Protein AF-A0A5Q6S4J1-F1 (afdb_monomer_lite)

Secondary structure (DSSP, 8-state):
------PPBP-SS-TT--B---------GGGTT--HHHHHHHHHHHSSS--SEEEE--HHHHHHHHHT---EEEEEE---SSSS-HHHHTTTT-EEEEEGGGHHHHHHHHHTTSS-HHHHHTT--TTSEE--TT---

pLDDT: mean 75.35, std 15.62, range [39.09, 96.5]

InterPro domains:
  IPR053832 Domain of unknown function DUF6924 [PF21962] (8-133)

Radius of gyration: 15.32 Å; chains: 1; bounding box: 42×35×38 Å

Sequence (137 aa):
MIAEVTQPTDFGGSSDGTYTPNVTAFDHPEFEGATGDTLVRASAALYRRLSGFIVVADARSMHEAASGAELTVAYVDLSVEGDVDPKMSESFGRTFRCAVREFGSVESNLAIANMDFRDFADNVQSDGVFRGFGASG

Organism: NCBI:txid2585211

Structure (mmCIF, N/CA/C/O backbone):
data_AF-A0A5Q6S4J1-F1
#
_entry.id   AF-A0A5Q6S4J1-F1
#
loop_
_atom_site.group_PDB
_atom_site.id
_atom_site.type_symbol
_atom_site.label_atom_id
_atom_site.label_alt_id
_atom_site.label_comp_id
_atom_site.label_asym_id
_atom_site.label_entity_id
_atom_site.label_seq_id
_atom_site.pdbx_PDB_ins_code
_atom_site.Cartn_x
_atom_site.Cartn_y
_atom_site.Cartn_z
_atom_site.occupancy
_atom_site.B_iso_or_equiv
_atom_site.auth_seq_id
_atom_site.auth_comp_id
_atom_site.auth_asym_id
_atom_site.auth_atom_id
_atom_site.pdbx_PDB_model_num
ATOM 1 N N . MET A 1 1 ? -11.705 8.633 -15.765 1.00 39.09 1 MET A N 1
ATOM 2 C CA . MET A 1 1 ? -10.871 9.789 -15.374 1.00 39.09 1 MET A CA 1
ATOM 3 C C . MET A 1 1 ? -10.445 9.528 -13.946 1.00 39.09 1 MET A C 1
ATOM 5 O O . MET A 1 1 ? -11.320 9.483 -13.092 1.00 39.09 1 MET A O 1
ATOM 9 N N . ILE A 1 2 ? -9.170 9.223 -13.713 1.00 42.44 2 ILE A N 1
ATOM 10 C CA . ILE A 1 2 ? -8.673 8.931 -12.365 1.00 42.44 2 ILE A CA 1
ATOM 11 C C . ILE A 1 2 ? -8.475 10.274 -11.666 1.00 42.44 2 ILE A C 1
ATOM 13 O O . ILE A 1 2 ? -7.787 11.141 -12.202 1.00 42.44 2 ILE A O 1
ATOM 17 N N . ALA A 1 3 ? -9.157 10.484 -10.542 1.00 47.25 3 ALA A N 1
ATOM 18 C CA . ALA A 1 3 ? -8.932 11.665 -9.721 1.00 47.25 3 ALA A CA 1
ATOM 19 C C . ALA A 1 3 ? -7.519 11.592 -9.127 1.00 47.25 3 ALA A C 1
ATOM 21 O O . ALA A 1 3 ? -7.067 10.517 -8.746 1.00 47.25 3 ALA A O 1
ATOM 22 N N . GLU A 1 4 ? -6.822 12.720 -9.064 1.00 48.25 4 GLU A N 1
ATOM 23 C CA . GLU A 1 4 ? -5.540 12.833 -8.374 1.00 48.25 4 GLU A CA 1
ATOM 24 C C . GLU A 1 4 ? -5.782 12.597 -6.869 1.00 48.25 4 GLU A C 1
ATOM 26 O O . GLU A 1 4 ? -6.558 13.319 -6.242 1.00 48.25 4 GLU A O 1
ATOM 31 N N . VAL A 1 5 ? -5.207 11.524 -6.308 1.00 54.12 5 VAL A N 1
ATOM 32 C CA . VAL A 1 5 ? -5.454 11.063 -4.923 1.00 54.12 5 VAL A CA 1
ATOM 33 C C . VAL A 1 5 ? -4.228 11.320 -4.049 1.00 54.12 5 VAL A C 1
ATOM 35 O O . VAL A 1 5 ? -3.723 10.422 -3.383 1.00 54.12 5 VAL A O 1
ATOM 38 N N . THR A 1 6 ? -3.696 12.538 -4.057 1.00 55.03 6 THR A N 1
ATOM 39 C CA . THR A 1 6 ? -2.655 12.917 -3.096 1.00 55.03 6 THR A CA 1
ATOM 40 C C . THR A 1 6 ? -3.148 14.102 -2.284 1.00 55.03 6 THR A C 1
ATOM 42 O O . THR A 1 6 ? -3.371 15.197 -2.791 1.00 55.03 6 THR A O 1
ATOM 45 N N . GLN A 1 7 ? -3.395 13.863 -0.995 1.00 60.34 7 GLN A N 1
ATOM 46 C CA . GLN A 1 7 ? -3.614 14.943 -0.042 1.00 60.34 7 GLN A CA 1
ATOM 47 C C . GLN A 1 7 ? -2.271 15.301 0.601 1.00 60.34 7 GLN A C 1
ATOM 49 O O . GLN A 1 7 ? -1.542 14.391 1.012 1.00 60.34 7 GLN A O 1
ATOM 54 N N . PRO A 1 8 ? -1.926 16.597 0.698 1.00 66.12 8 PRO A N 1
ATOM 55 C CA . PRO A 1 8 ? -0.737 17.021 1.418 1.00 66.12 8 PRO A CA 1
ATOM 56 C C . PRO A 1 8 ? -0.780 16.525 2.866 1.00 66.12 8 PRO A C 1
ATOM 58 O O . PRO A 1 8 ? -1.794 16.662 3.549 1.00 66.12 8 PRO A O 1
ATOM 61 N N . THR A 1 9 ? 0.324 15.954 3.333 1.00 69.56 9 THR A N 1
ATOM 62 C CA . THR A 1 9 ? 0.500 15.513 4.719 1.00 69.56 9 THR A CA 1
ATOM 63 C C . THR A 1 9 ? 1.283 16.571 5.485 1.00 69.56 9 THR A C 1
ATOM 65 O O . THR A 1 9 ? 2.374 16.964 5.069 1.00 69.56 9 THR A O 1
ATOM 68 N N . ASP A 1 10 ? 0.721 17.045 6.596 1.00 75.56 10 ASP A N 1
ATOM 69 C CA . ASP A 1 10 ? 1.425 17.899 7.552 1.00 75.56 10 ASP A CA 1
ATOM 70 C C . ASP A 1 10 ? 2.099 17.018 8.608 1.00 75.56 10 ASP A C 1
ATOM 72 O O . ASP A 1 10 ? 1.430 16.304 9.355 1.00 75.56 10 ASP A O 1
ATOM 76 N N . PHE A 1 11 ? 3.428 17.065 8.658 1.00 63.69 11 PHE A N 1
ATOM 77 C CA . PHE A 1 11 ? 4.219 16.315 9.632 1.00 63.69 11 PHE A CA 1
ATOM 78 C C . PHE A 1 11 ? 4.452 17.069 10.946 1.00 63.69 11 PHE A C 1
ATOM 80 O O . PHE A 1 11 ? 5.222 16.591 11.772 1.00 63.69 11 PHE A O 1
ATOM 87 N N . GLY A 1 12 ? 3.809 18.222 11.165 1.00 54.72 12 GLY A N 1
ATOM 88 C CA . GLY A 1 12 ? 3.776 18.903 12.457 1.00 54.72 12 GLY A CA 1
ATOM 89 C C . GLY A 1 12 ? 5.165 19.195 13.033 1.00 54.72 12 GLY A C 1
ATOM 90 O O . GLY A 1 12 ? 5.601 18.536 13.973 1.00 54.72 12 GLY A O 1
ATOM 91 N N . GLY A 1 13 ? 5.847 20.217 12.504 1.00 61.25 13 GLY A N 1
ATOM 92 C CA . GLY A 1 13 ? 7.116 20.717 13.058 1.00 61.25 13 GLY A CA 1
ATOM 93 C C . GLY A 1 13 ? 8.358 20.550 12.178 1.00 61.25 13 GLY A C 1
ATOM 94 O O . GLY A 1 13 ? 9.453 20.857 12.647 1.00 61.25 13 GLY A O 1
ATOM 95 N N . SER A 1 14 ? 8.226 20.117 10.918 1.00 61.03 14 SER A N 1
ATOM 96 C CA . SER A 1 14 ? 9.331 20.209 9.952 1.00 61.03 14 SER A CA 1
ATOM 97 C C . SER A 1 14 ? 9.501 21.657 9.458 1.00 61.03 14 SER A C 1
ATOM 99 O O . SER A 1 14 ? 8.528 22.403 9.331 1.00 61.03 14 SER A O 1
ATOM 101 N N . SER A 1 15 ? 10.735 22.070 9.151 1.00 64.50 15 SER A N 1
ATOM 102 C CA . SER A 1 15 ? 11.001 23.344 8.456 1.00 64.50 15 SER A CA 1
ATOM 103 C C . SER A 1 15 ? 10.530 23.344 7.001 1.00 64.50 15 SER A C 1
ATOM 105 O O . SER A 1 15 ? 10.487 24.398 6.369 1.00 64.50 15 SER A O 1
ATOM 107 N N . ASP A 1 16 ? 10.191 22.164 6.485 1.00 63.44 16 ASP A N 1
ATOM 108 C CA . ASP A 1 16 ? 10.033 21.895 5.059 1.00 63.44 16 ASP A CA 1
ATOM 109 C C . ASP A 1 16 ? 8.560 21.946 4.613 1.00 63.44 16 ASP A C 1
ATOM 111 O O . ASP A 1 16 ? 8.263 21.843 3.425 1.00 63.44 16 ASP A O 1
ATOM 115 N N . GLY A 1 17 ? 7.629 22.173 5.550 1.00 71.81 17 GLY A N 1
ATOM 116 C CA . GLY A 1 17 ? 6.204 22.348 5.269 1.00 71.81 17 GLY A CA 1
ATOM 117 C C . GLY A 1 17 ? 5.454 21.034 5.020 1.00 71.81 17 GLY A C 1
ATOM 118 O O . GLY A 1 17 ? 5.828 19.976 5.525 1.00 71.81 17 GLY A O 1
ATOM 119 N N . THR A 1 18 ? 4.346 21.116 4.275 1.00 71.75 18 THR A N 1
ATOM 120 C CA . THR A 1 18 ? 3.510 19.951 3.935 1.00 71.75 18 THR A CA 1
ATOM 121 C C . THR A 1 18 ? 4.131 19.144 2.796 1.00 71.75 18 THR A C 1
ATOM 123 O O . THR A 1 18 ? 4.627 19.702 1.818 1.00 71.75 18 THR A O 1
ATOM 126 N N . TYR A 1 19 ? 4.088 17.818 2.902 1.00 71.81 19 TYR A N 1
ATOM 127 C CA . TYR A 1 19 ? 4.584 16.903 1.876 1.00 71.81 19 TYR A CA 1
ATOM 128 C C . TYR A 1 19 ? 3.441 16.434 0.978 1.00 71.81 19 TYR A C 1
ATOM 130 O O . TYR A 1 19 ? 2.410 15.986 1.474 1.00 71.81 19 TYR A O 1
ATOM 138 N N . THR A 1 20 ? 3.632 16.489 -0.339 1.00 71.81 20 THR A N 1
ATOM 139 C CA . THR A 1 20 ? 2.704 15.886 -1.307 1.00 71.81 20 THR A CA 1
ATOM 140 C C . THR A 1 20 ? 3.364 14.646 -1.911 1.00 71.81 20 THR A C 1
ATOM 142 O O . THR A 1 20 ? 4.409 14.796 -2.548 1.00 71.81 20 THR A O 1
ATOM 145 N N . PRO A 1 21 ? 2.791 13.441 -1.727 1.00 68.38 21 PRO A N 1
ATOM 146 C CA . PRO A 1 21 ? 3.303 12.225 -2.352 1.00 68.38 21 PRO A CA 1
ATOM 147 C C . PRO A 1 21 ? 3.414 12.354 -3.874 1.00 68.38 21 PRO A C 1
ATOM 149 O O . PRO A 1 21 ? 2.503 12.872 -4.522 1.00 68.38 21 PRO A O 1
ATOM 152 N N . ASN A 1 22 ? 4.513 11.865 -4.451 1.00 68.19 22 ASN A N 1
ATOM 153 C CA . ASN A 1 22 ? 4.742 11.897 -5.897 1.00 68.19 22 ASN A CA 1
ATOM 154 C C . ASN A 1 22 ? 4.354 10.556 -6.533 1.00 68.19 22 ASN A C 1
ATOM 156 O O . ASN A 1 22 ? 5.213 9.743 -6.872 1.00 68.19 22 ASN A O 1
ATOM 160 N N . VAL A 1 23 ? 3.049 10.328 -6.691 1.00 65.38 23 VAL A N 1
ATOM 161 C CA . VAL A 1 23 ? 2.503 9.110 -7.306 1.00 65.38 23 VAL A CA 1
ATOM 162 C C . VAL A 1 23 ? 1.737 9.430 -8.585 1.00 65.38 23 VAL A C 1
ATOM 164 O O . VAL A 1 23 ? 1.044 10.438 -8.682 1.00 65.38 23 VAL A O 1
ATOM 167 N N . THR A 1 24 ? 1.839 8.549 -9.581 1.00 65.12 24 THR A N 1
ATOM 168 C CA . THR A 1 24 ? 1.030 8.620 -10.806 1.00 65.12 24 THR A CA 1
ATOM 169 C C . THR A 1 24 ? -0.030 7.533 -10.759 1.00 65.12 24 THR A C 1
ATOM 171 O O . THR A 1 24 ? 0.296 6.348 -10.762 1.00 65.12 24 THR A O 1
ATOM 174 N N . ALA A 1 25 ? -1.301 7.927 -10.721 1.00 63.75 25 ALA A N 1
ATOM 175 C CA . ALA A 1 25 ? -2.401 6.975 -10.738 1.00 63.75 25 ALA A CA 1
ATOM 176 C C . ALA A 1 25 ? -2.661 6.465 -12.168 1.00 63.75 25 ALA A C 1
ATOM 178 O O . ALA A 1 25 ? -2.691 7.247 -13.121 1.00 63.75 25 ALA A O 1
ATOM 179 N N . PHE A 1 26 ? -2.866 5.158 -12.319 1.00 67.06 26 PHE A N 1
ATOM 180 C CA . PHE A 1 26 ? -3.130 4.503 -13.600 1.00 67.06 26 PHE A CA 1
ATOM 181 C C . PHE A 1 26 ? -4.106 3.329 -13.413 1.00 67.06 26 PHE A C 1
ATOM 183 O O . PHE A 1 26 ? -4.102 2.689 -12.366 1.00 67.06 26 PHE A O 1
ATOM 190 N N . ASP A 1 27 ? -4.949 3.071 -14.416 1.00 64.81 27 ASP A N 1
ATOM 191 C CA . ASP A 1 27 ? -5.971 2.015 -14.442 1.00 64.81 27 ASP A CA 1
ATOM 192 C C . ASP A 1 27 ? -5.951 1.361 -15.831 1.00 64.81 27 ASP A C 1
ATOM 194 O O . ASP A 1 27 ? -5.947 2.069 -16.845 1.00 64.81 27 ASP A O 1
ATOM 198 N N . HIS A 1 28 ? -5.891 0.027 -15.889 1.00 63.84 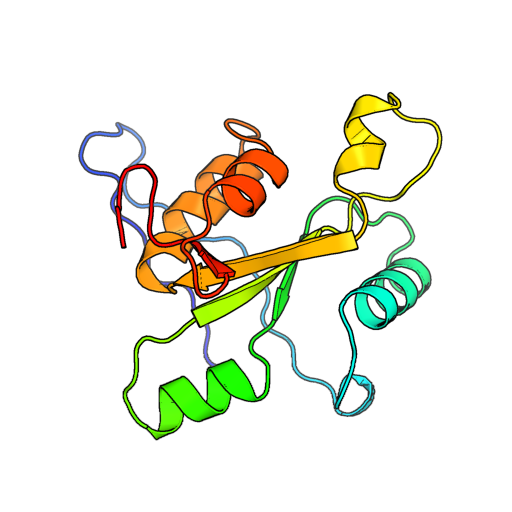28 HIS A N 1
ATOM 199 C CA . HIS A 1 28 ? -5.830 -0.721 -17.145 1.00 63.84 28 HIS A CA 1
ATOM 200 C C . HIS A 1 28 ? -6.491 -2.100 -17.025 1.00 63.84 28 HIS A C 1
ATOM 202 O O . HIS A 1 28 ? -6.129 -2.859 -16.123 1.00 63.84 28 HIS A O 1
ATOM 208 N N . PRO A 1 29 ? -7.372 -2.485 -17.972 1.00 68.50 29 PRO A N 1
ATOM 209 C CA . PRO A 1 29 ? -8.086 -3.765 -17.925 1.00 68.50 29 PRO A CA 1
ATOM 210 C C . PRO A 1 29 ? -7.176 -5.000 -17.880 1.00 68.50 29 PRO A C 1
ATOM 212 O O . PRO A 1 29 ? -7.546 -6.020 -17.315 1.00 68.50 29 PRO A O 1
ATOM 215 N N . GLU A 1 30 ? -5.967 -4.924 -18.443 1.00 66.12 30 GLU A N 1
ATOM 216 C CA . GLU A 1 30 ? -5.018 -6.054 -18.423 1.00 66.12 30 GLU A CA 1
ATOM 217 C C . GLU A 1 30 ? -4.465 -6.374 -17.024 1.00 66.12 30 GLU A C 1
ATOM 219 O O . GLU A 1 30 ? -3.873 -7.436 -16.837 1.00 66.12 30 GLU A O 1
ATOM 224 N N . PHE A 1 31 ? -4.660 -5.487 -16.042 1.00 66.25 31 PHE A N 1
ATOM 225 C CA . PHE A 1 31 ? -4.278 -5.720 -14.646 1.00 66.25 31 PHE A CA 1
ATOM 226 C C . PHE A 1 31 ? -5.444 -6.198 -13.771 1.00 66.25 31 PHE A C 1
ATOM 228 O O . PHE A 1 31 ? -5.278 -6.358 -12.559 1.00 66.25 31 PHE A O 1
ATOM 235 N N . GLU A 1 32 ? -6.616 -6.464 -14.356 1.00 70.31 32 GLU A N 1
ATOM 236 C CA . GLU A 1 32 ? -7.748 -7.019 -13.619 1.00 70.31 32 GLU A CA 1
ATOM 237 C C . GLU A 1 32 ? -7.387 -8.394 -13.024 1.00 70.31 32 GLU A C 1
ATOM 239 O O . GLU A 1 32 ? -6.958 -9.312 -13.722 1.00 70.31 32 GLU A O 1
ATOM 244 N N . GLY A 1 33 ? -7.527 -8.530 -11.701 1.00 69.12 33 GLY A N 1
ATOM 245 C CA . GLY A 1 33 ? -7.187 -9.758 -10.974 1.00 69.12 33 GLY A CA 1
ATOM 246 C C . GLY A 1 33 ? -5.685 -10.016 -10.785 1.00 69.12 33 GLY A C 1
ATOM 247 O O . GLY A 1 33 ? -5.316 -11.106 -10.344 1.00 69.12 33 GLY A O 1
ATOM 248 N N . ALA A 1 34 ? -4.813 -9.050 -11.093 1.00 69.81 34 ALA A N 1
ATOM 249 C CA . ALA A 1 34 ? -3.374 -9.210 -10.918 1.00 69.81 34 ALA A CA 1
ATOM 250 C C . ALA A 1 34 ? -2.983 -9.383 -9.437 1.00 69.81 34 ALA A C 1
ATOM 252 O O . ALA A 1 34 ? -3.454 -8.674 -8.549 1.00 69.81 34 ALA A O 1
ATOM 253 N N . THR A 1 35 ? -2.078 -10.326 -9.175 1.00 68.38 35 THR A N 1
ATOM 254 C CA . THR A 1 35 ? -1.420 -10.498 -7.870 1.00 68.38 35 THR A CA 1
ATOM 255 C C . THR A 1 35 ? -0.159 -9.634 -7.780 1.00 68.38 35 THR A C 1
ATOM 257 O O . THR A 1 35 ? 0.356 -9.201 -8.812 1.00 68.38 35 THR A O 1
ATOM 260 N N . GLY A 1 36 ? 0.392 -9.439 -6.574 1.00 65.06 36 GLY A N 1
ATOM 261 C CA . GLY A 1 36 ? 1.683 -8.755 -6.386 1.00 65.06 36 GLY A CA 1
ATOM 262 C C . GLY A 1 36 ? 2.786 -9.320 -7.291 1.00 65.06 36 GLY A C 1
ATOM 263 O O . GLY A 1 36 ? 3.384 -8.579 -8.065 1.00 65.06 36 GLY A O 1
ATOM 264 N N . ASP A 1 37 ? 2.945 -10.646 -7.320 1.00 64.62 37 ASP A N 1
ATOM 265 C CA . ASP A 1 37 ? 3.875 -11.346 -8.220 1.00 64.62 37 ASP A CA 1
ATOM 266 C C . ASP A 1 37 ? 3.648 -11.029 -9.706 1.00 64.62 37 ASP A C 1
ATOM 268 O O . ASP A 1 37 ? 4.597 -10.889 -10.482 1.00 64.62 37 ASP A O 1
ATOM 272 N N . THR A 1 38 ? 2.384 -10.932 -10.124 1.00 69.56 38 THR A N 1
ATOM 273 C CA . THR A 1 38 ? 2.022 -10.646 -11.520 1.00 69.56 38 THR A CA 1
ATOM 274 C C . THR A 1 38 ? 2.353 -9.200 -11.875 1.00 69.56 38 THR A C 1
ATOM 276 O O . THR A 1 38 ? 2.902 -8.939 -12.945 1.00 69.56 38 THR A O 1
ATOM 279 N N . LEU A 1 39 ? 2.091 -8.270 -10.955 1.00 69.25 39 LEU A N 1
ATOM 280 C CA . LEU A 1 39 ? 2.418 -6.856 -11.111 1.00 69.25 39 LEU A CA 1
ATOM 281 C C . LEU A 1 39 ? 3.929 -6.624 -11.146 1.00 69.25 39 LEU A C 1
ATOM 283 O O . LEU A 1 39 ? 4.395 -5.866 -11.992 1.00 69.25 39 LEU A O 1
ATOM 287 N N . VAL A 1 40 ? 4.705 -7.321 -10.311 1.00 65.56 40 VAL A N 1
ATOM 288 C CA . VAL A 1 40 ? 6.176 -7.286 -10.338 1.00 65.56 40 VAL A CA 1
ATOM 289 C C . VAL A 1 40 ? 6.701 -7.748 -11.697 1.00 65.56 40 VAL A C 1
ATOM 291 O O . VAL A 1 40 ? 7.496 -7.051 -12.328 1.00 65.56 40 VAL A O 1
ATOM 294 N N . ARG A 1 41 ? 6.218 -8.892 -12.201 1.00 68.31 41 ARG A N 1
ATOM 295 C CA . ARG A 1 41 ? 6.641 -9.433 -13.506 1.00 68.31 41 ARG A CA 1
ATOM 296 C C . ARG A 1 41 ? 6.244 -8.530 -14.673 1.00 68.31 41 ARG A C 1
ATOM 298 O O . ARG A 1 41 ? 7.063 -8.301 -15.561 1.00 68.31 41 ARG A O 1
ATOM 305 N N . ALA A 1 42 ? 5.018 -8.008 -14.673 1.00 67.19 42 ALA A N 1
ATOM 306 C CA . ALA A 1 42 ? 4.547 -7.097 -15.712 1.00 67.19 42 ALA A CA 1
ATOM 307 C C . ALA A 1 42 ? 5.327 -5.776 -15.695 1.00 67.19 42 ALA A C 1
ATOM 309 O O . ALA A 1 42 ? 5.779 -5.301 -16.736 1.00 67.19 42 ALA A O 1
ATOM 310 N N . SER A 1 43 ? 5.572 -5.228 -14.506 1.00 63.81 43 SER A N 1
ATOM 311 C CA . SER A 1 43 ?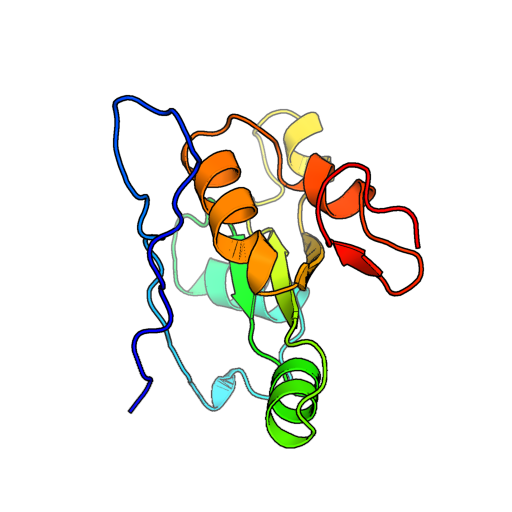 6.358 -4.008 -14.341 1.00 63.81 43 SER A CA 1
ATOM 312 C C . SER A 1 43 ? 7.809 -4.227 -14.790 1.00 63.81 43 SER A C 1
ATOM 314 O O . SER A 1 43 ? 8.371 -3.359 -15.451 1.00 63.81 43 SER A O 1
ATOM 316 N N . ALA A 1 44 ? 8.401 -5.403 -14.538 1.00 63.19 44 ALA A N 1
ATOM 317 C CA . ALA A 1 44 ? 9.776 -5.717 -14.940 1.00 63.19 44 ALA A CA 1
ATOM 318 C C . ALA A 1 44 ? 9.917 -5.812 -16.466 1.00 63.19 44 ALA A C 1
ATOM 320 O O . ALA A 1 44 ? 10.959 -5.471 -17.027 1.00 63.19 44 ALA A O 1
ATOM 321 N N . ALA A 1 45 ? 8.855 -6.256 -17.144 1.00 62.31 45 ALA A N 1
ATOM 322 C CA . ALA A 1 45 ? 8.789 -6.302 -18.599 1.00 62.31 45 ALA A CA 1
ATOM 323 C C . ALA A 1 45 ? 8.609 -4.908 -19.232 1.00 62.31 45 ALA A C 1
ATOM 325 O O . ALA A 1 45 ? 9.131 -4.662 -20.321 1.00 62.31 45 ALA A O 1
ATOM 326 N N . LEU A 1 46 ? 7.894 -3.998 -18.561 1.00 59.56 46 LEU A N 1
ATOM 327 C CA . LEU A 1 46 ? 7.570 -2.656 -19.067 1.00 59.56 46 LEU A CA 1
ATOM 328 C C . LEU A 1 46 ? 8.643 -1.608 -18.738 1.00 59.56 46 LEU A C 1
ATOM 330 O O . LEU A 1 46 ? 8.953 -0.749 -19.565 1.00 59.56 46 LEU A O 1
ATOM 334 N N . TYR A 1 47 ? 9.252 -1.693 -17.557 1.00 54.97 47 TYR A N 1
ATOM 335 C CA . TYR A 1 47 ? 10.228 -0.734 -17.059 1.00 54.97 47 TYR A CA 1
ATOM 336 C C . TYR A 1 47 ? 11.568 -1.444 -16.854 1.00 54.97 47 TYR A C 1
ATOM 338 O O . TYR A 1 47 ? 11.760 -2.200 -15.908 1.00 54.97 47 TYR A O 1
ATOM 346 N N . ARG A 1 48 ? 12.535 -1.175 -17.747 1.00 48.88 48 ARG A N 1
ATOM 347 C CA . ARG A 1 48 ? 13.881 -1.800 -17.776 1.00 48.88 48 ARG A CA 1
ATOM 348 C C . ARG A 1 48 ? 14.683 -1.712 -16.465 1.00 48.88 48 ARG A C 1
ATOM 350 O O . ARG A 1 48 ? 15.732 -2.347 -16.370 1.00 48.88 48 ARG A O 1
ATOM 357 N N . ARG A 1 49 ? 14.249 -0.902 -15.497 1.00 50.97 49 ARG A N 1
ATOM 358 C CA . ARG A 1 49 ? 14.767 -0.838 -14.127 1.00 50.97 49 ARG A CA 1
ATOM 359 C C . ARG A 1 49 ? 13.599 -0.560 -13.191 1.00 50.97 49 ARG A C 1
ATOM 361 O O . ARG A 1 49 ? 13.155 0.580 -13.102 1.00 50.97 49 ARG A O 1
ATOM 368 N N . LEU A 1 50 ? 13.102 -1.594 -12.524 1.00 54.56 50 LEU A N 1
ATOM 369 C CA . LEU A 1 50 ? 12.215 -1.402 -11.388 1.00 54.56 50 LEU A CA 1
ATOM 370 C C . LEU A 1 50 ? 13.058 -1.105 -10.157 1.00 54.56 50 LEU A C 1
ATOM 372 O O . LEU A 1 50 ? 13.899 -1.907 -9.761 1.00 54.56 50 LEU A O 1
ATOM 376 N N . SER A 1 51 ? 12.838 0.058 -9.569 1.00 61.56 51 SER A N 1
ATOM 377 C CA . SER A 1 51 ? 13.349 0.406 -8.250 1.00 61.56 51 SER A CA 1
ATOM 378 C C . SER A 1 51 ? 12.241 1.157 -7.527 1.00 61.56 51 SER A C 1
ATOM 380 O O . SER A 1 51 ? 11.812 2.197 -8.026 1.00 61.56 51 SER A O 1
ATOM 382 N N . GLY A 1 52 ? 11.765 0.621 -6.403 1.00 74.81 52 GLY A N 1
ATOM 383 C CA . GLY A 1 52 ? 10.6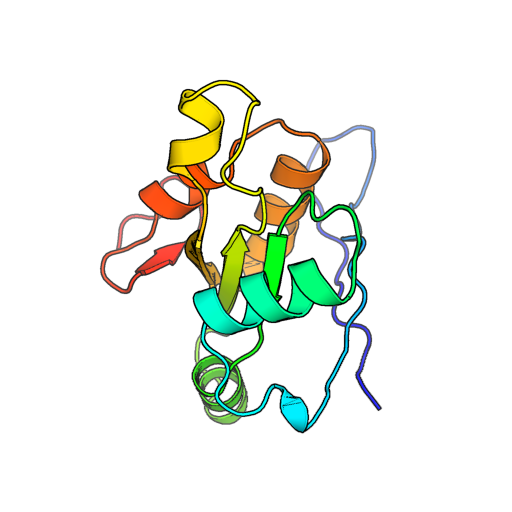94 1.214 -5.601 1.00 74.81 52 GLY A CA 1
ATOM 384 C C . GLY A 1 52 ? 9.550 0.237 -5.342 1.00 74.81 52 GLY A C 1
ATOM 385 O O . GLY A 1 52 ? 9.758 -0.969 -5.285 1.00 74.81 52 GLY A O 1
ATOM 386 N N . PHE A 1 53 ? 8.339 0.766 -5.210 1.00 80.75 53 PHE A N 1
ATOM 387 C CA . PHE A 1 53 ? 7.121 0.018 -4.909 1.00 80.75 53 PHE A CA 1
ATOM 388 C C . PHE A 1 53 ? 5.966 0.511 -5.789 1.00 80.75 53 PHE A C 1
ATOM 390 O O . PHE A 1 53 ? 6.035 1.588 -6.382 1.00 80.75 53 PHE A O 1
ATOM 397 N N . ILE A 1 54 ? 4.890 -0.269 -5.858 1.00 84.00 54 ILE A N 1
ATOM 398 C CA . ILE A 1 54 ? 3.589 0.205 -6.341 1.00 84.00 54 ILE A CA 1
ATOM 399 C C . ILE A 1 54 ? 2.570 0.204 -5.212 1.00 84.00 54 ILE A C 1
ATOM 401 O O . ILE A 1 54 ? 2.663 -0.571 -4.260 1.00 84.00 54 ILE A O 1
ATOM 405 N N . VAL A 1 55 ? 1.556 1.046 -5.375 1.00 87.50 55 VAL A N 1
ATOM 406 C CA . VAL A 1 55 ? 0.387 1.104 -4.506 1.00 87.50 55 VAL A CA 1
ATOM 407 C C . VAL A 1 55 ? -0.829 0.714 -5.332 1.00 87.50 55 VAL A C 1
ATOM 409 O O . VAL A 1 55 ? -1.074 1.279 -6.397 1.00 87.50 55 VAL A O 1
ATOM 412 N N . VAL A 1 56 ? -1.590 -0.257 -4.841 1.00 86.81 56 VAL A N 1
ATOM 413 C CA . VAL A 1 56 ? -2.728 -0.855 -5.536 1.00 86.81 56 VAL A CA 1
ATOM 414 C C . VAL A 1 56 ? -4.005 -0.607 -4.739 1.00 86.81 56 VAL A C 1
ATOM 416 O O . VAL A 1 56 ? -4.116 -0.989 -3.571 1.00 86.81 56 VAL A O 1
ATOM 419 N N . ALA A 1 57 ? -4.992 0.006 -5.392 1.00 87.56 57 ALA A N 1
ATOM 420 C CA . ALA A 1 57 ? -6.374 0.041 -4.925 1.00 87.56 57 ALA A CA 1
ATOM 421 C C . ALA A 1 57 ? -7.132 -1.147 -5.541 1.00 87.56 57 ALA A C 1
ATOM 423 O O . ALA A 1 57 ? -7.663 -1.053 -6.644 1.00 87.56 57 ALA A O 1
ATOM 424 N N . ASP A 1 58 ? -7.124 -2.287 -4.849 1.00 86.38 58 ASP A N 1
ATOM 425 C CA . ASP A 1 58 ? -7.723 -3.537 -5.333 1.00 86.38 58 ASP A CA 1
ATOM 426 C C . ASP A 1 58 ? -9.237 -3.634 -5.008 1.00 86.38 58 ASP A C 1
ATOM 428 O O . ASP A 1 58 ? -9.857 -2.703 -4.486 1.00 86.38 58 ASP A O 1
ATOM 432 N N . ALA A 1 59 ? -9.849 -4.793 -5.275 1.00 86.50 59 ALA A N 1
ATOM 433 C CA . ALA A 1 59 ? -11.264 -5.045 -4.990 1.00 86.50 59 ALA A CA 1
ATOM 434 C C . ALA A 1 59 ? -11.665 -4.810 -3.518 1.00 86.50 59 ALA A C 1
ATOM 436 O O . ALA A 1 59 ? -12.774 -4.343 -3.252 1.00 86.50 59 ALA A O 1
ATOM 437 N N . ARG A 1 60 ? -10.777 -5.095 -2.557 1.00 91.88 60 ARG A N 1
ATOM 438 C CA . ARG A 1 60 ? -11.012 -4.809 -1.137 1.00 91.88 60 ARG A CA 1
ATOM 439 C C . ARG A 1 60 ? -11.001 -3.303 -0.889 1.00 91.88 60 ARG A C 1
ATOM 441 O O . ARG A 1 60 ? -11.899 -2.823 -0.207 1.00 91.88 60 ARG A O 1
ATOM 448 N N . SER A 1 61 ? -10.074 -2.555 -1.489 1.00 92.38 61 SER A N 1
ATOM 449 C CA . SER A 1 61 ? -10.064 -1.084 -1.393 1.00 92.38 61 SER A CA 1
ATOM 450 C C . SER A 1 61 ? -11.355 -0.472 -1.948 1.00 92.38 61 SER A C 1
ATOM 452 O O . SER A 1 61 ? -11.951 0.407 -1.328 1.00 92.38 61 SER A O 1
ATOM 454 N N . MET A 1 62 ? -11.838 -0.984 -3.084 1.00 89.25 62 MET A N 1
ATOM 455 C CA . MET A 1 62 ? -13.101 -0.535 -3.681 1.00 89.25 62 MET A CA 1
ATOM 456 C C . MET A 1 62 ? -14.310 -0.871 -2.798 1.00 89.25 62 MET A C 1
ATOM 458 O O . MET A 1 62 ? -15.220 -0.054 -2.654 1.00 89.25 62 MET A O 1
ATOM 462 N N . HIS A 1 63 ? -14.319 -2.049 -2.169 1.00 88.12 63 HIS A N 1
ATOM 463 C CA . HIS A 1 63 ? -15.371 -2.437 -1.230 1.00 88.12 63 HIS A CA 1
ATOM 464 C C . HIS A 1 63 ? -15.369 -1.574 0.041 1.00 88.12 63 HIS A C 1
ATOM 466 O O . HIS A 1 63 ? -16.429 -1.138 0.493 1.00 88.12 63 HIS A O 1
ATOM 472 N N . GLU A 1 64 ? -14.193 -1.298 0.608 1.00 93.94 64 GLU A N 1
ATOM 473 C CA . GLU A 1 64 ? -14.024 -0.419 1.772 1.00 93.94 64 GLU A CA 1
ATOM 474 C C . GLU A 1 64 ? -14.549 0.990 1.465 1.00 93.94 64 GLU A C 1
ATOM 476 O O . GLU A 1 64 ? -15.367 1.521 2.217 1.00 93.94 64 GLU A O 1
ATOM 481 N N . ALA A 1 65 ? -14.186 1.545 0.303 1.00 90.19 65 ALA A N 1
ATOM 482 C CA . ALA A 1 65 ? -14.690 2.836 -0.159 1.00 90.19 65 ALA A CA 1
ATOM 483 C C . ALA A 1 65 ? -16.221 2.849 -0.322 1.00 90.19 65 ALA A C 1
ATOM 485 O O . ALA A 1 65 ? -16.884 3.783 0.126 1.00 90.19 65 ALA A O 1
ATOM 486 N N . ALA A 1 66 ? -16.796 1.811 -0.939 1.00 88.75 66 ALA A N 1
ATOM 487 C CA . ALA A 1 66 ? -18.235 1.728 -1.191 1.00 88.75 66 ALA A CA 1
ATOM 488 C C . ALA A 1 66 ? -19.066 1.528 0.088 1.00 88.75 66 ALA A C 1
ATOM 490 O O . ALA A 1 66 ? -20.208 1.982 0.162 1.00 88.75 66 ALA A O 1
ATOM 491 N N . SER A 1 67 ? -18.506 0.843 1.086 1.00 93.25 67 SER A N 1
ATOM 492 C CA . SER A 1 67 ? -19.161 0.581 2.375 1.00 93.25 67 SER A CA 1
ATOM 493 C C . SER A 1 67 ? -18.932 1.683 3.415 1.00 93.25 67 SER A C 1
ATOM 495 O O . SER A 1 67 ? -19.600 1.683 4.448 1.00 93.25 67 SER A O 1
ATOM 497 N N . GLY A 1 68 ? -18.011 2.619 3.156 1.00 90.50 68 GLY A N 1
ATOM 498 C CA . GLY A 1 68 ? -17.593 3.633 4.127 1.00 90.50 68 GLY A CA 1
ATOM 499 C C . GLY A 1 68 ? -16.749 3.067 5.275 1.00 90.50 68 GLY A C 1
ATOM 500 O O . GLY A 1 68 ? -16.652 3.699 6.326 1.00 90.50 68 GLY A O 1
ATOM 501 N N . ALA A 1 69 ? -16.171 1.876 5.098 1.00 93.31 69 ALA A N 1
ATOM 502 C CA . ALA A 1 69 ? -15.211 1.307 6.036 1.00 93.31 69 ALA A CA 1
ATOM 503 C C . ALA A 1 69 ? -13.873 2.073 5.993 1.00 93.31 69 ALA A C 1
ATOM 505 O O . ALA A 1 69 ? -13.674 2.974 5.175 1.00 93.31 69 ALA A O 1
ATOM 506 N N . GLU A 1 70 ? -12.932 1.718 6.874 1.00 93.88 70 GLU A N 1
ATOM 507 C CA . GLU A 1 70 ? -11.570 2.258 6.797 1.00 93.88 70 GLU A CA 1
ATOM 508 C C . GLU A 1 70 ? -10.956 1.904 5.437 1.00 93.88 70 GLU A C 1
ATOM 510 O O . GLU A 1 70 ? -10.813 0.731 5.096 1.00 93.88 70 GLU A O 1
ATOM 515 N N . LEU A 1 71 ? -10.602 2.928 4.659 1.00 94.31 71 LEU A N 1
ATOM 516 C CA . LEU A 1 71 ? -9.993 2.744 3.351 1.00 94.31 71 LEU A CA 1
ATOM 517 C C . LEU A 1 71 ? -8.531 2.333 3.508 1.00 94.31 71 LEU A C 1
ATOM 519 O O . LEU A 1 71 ? -7.737 3.040 4.139 1.00 94.31 71 LEU A O 1
ATOM 523 N N . THR A 1 72 ? -8.164 1.217 2.889 1.00 96.44 72 THR A N 1
ATOM 524 C CA . THR A 1 72 ? -6.796 0.706 2.912 1.00 96.44 72 THR A CA 1
ATOM 525 C C . THR A 1 72 ? -6.325 0.340 1.498 1.00 96.44 72 THR A C 1
ATOM 527 O O . THR A 1 72 ? -7.123 -0.031 0.635 1.00 96.44 72 THR A O 1
ATOM 530 N N . VAL A 1 73 ? -5.026 0.476 1.226 1.00 93.31 73 VAL A N 1
ATOM 531 C CA . VAL A 1 73 ? -4.387 0.204 -0.080 1.00 93.31 73 VAL A CA 1
ATOM 532 C C . VAL A 1 73 ? -3.249 -0.797 0.081 1.00 93.31 73 VAL A C 1
ATOM 534 O O . VAL A 1 73 ? -2.630 -0.855 1.143 1.00 93.31 73 VAL A O 1
ATOM 537 N N . ALA A 1 74 ? -2.973 -1.603 -0.943 1.00 92.88 74 ALA A N 1
ATOM 538 C CA . ALA A 1 74 ? -1.894 -2.586 -0.907 1.00 92.88 74 ALA A CA 1
ATOM 539 C C . ALA A 1 74 ? -0.595 -1.986 -1.457 1.00 92.88 74 ALA A C 1
ATOM 541 O O . ALA A 1 74 ? -0.557 -1.525 -2.593 1.00 92.88 74 ALA A O 1
ATOM 542 N N . TYR A 1 75 ? 0.468 -2.016 -0.662 1.00 91.6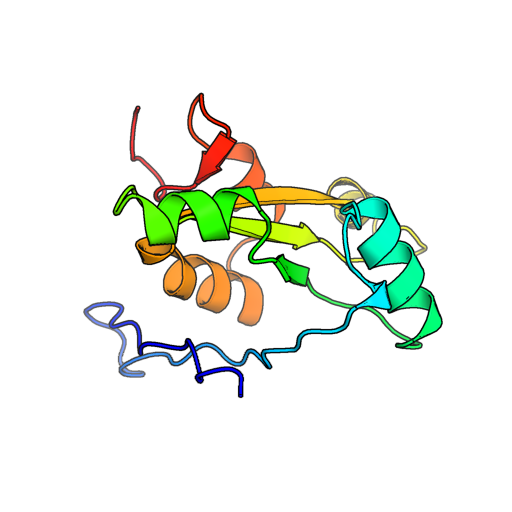9 75 TYR A N 1
ATOM 543 C CA . TYR A 1 75 ? 1.827 -1.742 -1.112 1.00 91.69 75 TYR A CA 1
ATOM 544 C C . TYR A 1 75 ? 2.460 -3.045 -1.594 1.00 91.69 75 TYR A C 1
ATOM 546 O O . TYR A 1 75 ? 2.350 -4.071 -0.919 1.00 91.69 75 TYR A O 1
ATOM 554 N N . VAL A 1 76 ? 3.131 -2.999 -2.743 1.00 86.94 76 VAL A N 1
ATOM 555 C CA . VAL A 1 76 ? 3.876 -4.129 -3.313 1.00 86.94 76 VAL A CA 1
ATOM 556 C C . VAL A 1 76 ? 5.296 -3.670 -3.602 1.00 86.94 76 VAL A C 1
ATOM 558 O O . VAL A 1 76 ? 5.497 -2.743 -4.390 1.00 86.94 76 VAL A O 1
ATOM 561 N N . ASP A 1 77 ? 6.266 -4.319 -2.966 1.00 85.00 77 ASP A N 1
ATOM 562 C CA . ASP A 1 77 ? 7.677 -4.048 -3.203 1.00 85.00 77 ASP A CA 1
ATOM 563 C C . ASP A 1 77 ? 8.101 -4.575 -4.581 1.00 85.00 77 ASP A C 1
ATOM 565 O O . ASP A 1 77 ? 7.896 -5.748 -4.911 1.00 85.00 77 ASP A O 1
ATOM 569 N N . LEU A 1 78 ? 8.685 -3.696 -5.396 1.00 77.50 78 LEU A N 1
ATOM 570 C CA . LEU A 1 78 ? 9.212 -4.023 -6.718 1.00 77.50 78 LEU A CA 1
ATOM 571 C C . LEU A 1 78 ? 10.743 -4.123 -6.731 1.00 77.50 78 LEU A C 1
ATOM 573 O O . LEU A 1 78 ? 11.314 -4.317 -7.809 1.00 77.50 78 LEU A O 1
ATOM 577 N N . SER A 1 79 ? 11.428 -3.942 -5.594 1.00 70.00 79 SER A N 1
ATOM 578 C CA . SER A 1 79 ? 12.890 -3.974 -5.538 1.00 70.00 79 SER A CA 1
ATOM 579 C C . SER A 1 79 ? 13.406 -5.375 -5.876 1.00 70.00 79 SER A C 1
ATOM 581 O O . SER A 1 79 ? 13.306 -6.295 -5.073 1.00 70.00 79 SER A O 1
ATOM 583 N N . VAL A 1 80 ? 13.903 -5.537 -7.104 1.00 63.38 80 VAL A N 1
ATOM 584 C CA . VAL A 1 80 ? 14.230 -6.823 -7.740 1.00 63.38 80 VAL A CA 1
ATOM 585 C C . VAL A 1 80 ? 15.207 -7.671 -6.917 1.00 63.38 80 VAL A C 1
ATOM 587 O O . VAL A 1 80 ? 16.201 -7.170 -6.396 1.00 63.38 80 VAL A O 1
ATOM 590 N N . GLU A 1 81 ? 14.979 -8.984 -6.902 1.00 53.06 81 GLU A N 1
ATOM 591 C CA . GLU A 1 81 ? 15.957 -9.993 -6.490 1.00 53.06 81 GLU A CA 1
ATOM 592 C C . GLU A 1 81 ? 17.104 -10.081 -7.528 1.00 53.06 81 GLU A C 1
ATOM 594 O O . GLU A 1 81 ? 16.907 -10.566 -8.645 1.00 53.06 81 GLU A O 1
ATOM 599 N N . GLY A 1 82 ? 18.305 -9.581 -7.196 1.00 47.47 82 GLY A N 1
ATOM 600 C CA . GLY A 1 82 ? 19.507 -9.767 -8.029 1.00 47.47 82 GLY A CA 1
ATOM 601 C C . GLY A 1 82 ? 20.674 -8.793 -7.783 1.00 47.47 82 GLY A C 1
ATOM 602 O O . GLY A 1 82 ? 20.524 -7.585 -7.937 1.00 47.47 82 GLY A O 1
ATOM 603 N N . ASP A 1 83 ? 21.850 -9.355 -7.461 1.00 46.69 83 ASP A N 1
ATOM 604 C CA . ASP A 1 83 ? 23.224 -8.793 -7.406 1.00 46.69 83 ASP A CA 1
ATOM 605 C C . ASP A 1 83 ? 23.510 -7.510 -6.597 1.00 46.69 83 ASP A C 1
ATOM 607 O O . ASP A 1 83 ? 24.650 -7.039 -6.554 1.00 46.69 83 ASP A O 1
ATOM 611 N N . VAL A 1 84 ? 22.530 -6.974 -5.881 1.00 54.66 84 VAL A N 1
ATOM 612 C CA . VAL A 1 84 ? 22.735 -6.018 -4.785 1.00 54.66 84 VAL A CA 1
ATOM 613 C C . VAL A 1 84 ? 22.459 -6.723 -3.462 1.00 54.66 84 VAL A C 1
ATOM 615 O O . VAL A 1 84 ? 21.546 -7.534 -3.403 1.00 54.66 84 VAL A O 1
ATOM 618 N N . ASP A 1 85 ? 23.314 -6.456 -2.465 1.00 56.84 85 ASP A N 1
ATOM 619 C CA . ASP A 1 85 ? 23.332 -6.972 -1.079 1.00 56.84 85 ASP A CA 1
ATOM 620 C C . ASP A 1 85 ? 22.204 -7.976 -0.728 1.00 56.84 85 ASP A C 1
ATOM 622 O O . ASP A 1 85 ? 21.040 -7.587 -0.744 1.00 56.84 85 ASP A O 1
ATOM 626 N N . PRO A 1 86 ? 22.503 -9.229 -0.324 1.00 55.09 86 PRO A N 1
ATOM 627 C CA . PRO A 1 86 ? 21.503 -10.215 0.105 1.00 55.09 86 PRO A CA 1
ATOM 628 C C . PRO A 1 86 ? 20.442 -9.687 1.087 1.00 55.09 86 PRO A C 1
ATOM 630 O O . PRO A 1 86 ? 19.309 -10.162 1.068 1.00 55.09 86 PRO A O 1
ATOM 633 N N . LYS A 1 87 ? 20.753 -8.667 1.898 1.00 56.34 87 LYS A N 1
ATOM 634 C CA . LYS A 1 87 ? 19.767 -8.003 2.768 1.00 56.34 87 LYS A CA 1
ATOM 635 C C . LYS A 1 87 ? 18.650 -7.280 2.005 1.00 56.34 87 LYS A C 1
ATOM 637 O O . LYS A 1 87 ? 17.536 -7.199 2.505 1.00 56.34 87 LYS A O 1
ATOM 642 N N . MET A 1 88 ? 18.924 -6.779 0.802 1.00 50.97 88 MET A N 1
ATOM 643 C CA . MET A 1 88 ? 17.938 -6.129 -0.070 1.00 50.97 88 MET A CA 1
ATOM 644 C C . MET A 1 88 ? 16.992 -7.137 -0.735 1.00 50.97 88 MET A C 1
ATOM 646 O O . MET A 1 88 ? 15.855 -6.794 -1.037 1.00 50.97 88 MET A O 1
ATOM 650 N N . SER A 1 89 ? 17.412 -8.397 -0.908 1.00 55.72 89 SER A N 1
ATOM 651 C CA . SER A 1 89 ? 16.534 -9.449 -1.448 1.00 55.72 89 SER A CA 1
ATOM 652 C C . SER A 1 89 ? 15.458 -9.938 -0.469 1.00 55.72 89 SER A C 1
ATOM 654 O O . SER A 1 89 ? 14.457 -10.496 -0.906 1.00 55.72 89 SER A O 1
ATOM 656 N N . GLU A 1 90 ? 15.599 -9.684 0.839 1.00 56.97 90 GLU A N 1
ATOM 657 C CA . GLU A 1 90 ? 14.631 -10.134 1.861 1.00 56.97 90 GLU A CA 1
ATOM 658 C C . GLU A 1 90 ? 13.254 -9.448 1.757 1.00 56.97 90 GLU A C 1
ATOM 660 O O . GLU A 1 90 ? 12.278 -9.916 2.357 1.00 56.97 90 GLU A O 1
ATOM 665 N N . SER A 1 91 ? 13.171 -8.344 1.005 1.00 57.62 91 SER A N 1
ATOM 666 C CA . SER A 1 91 ? 11.936 -7.571 0.824 1.00 57.62 91 SER A CA 1
ATOM 667 C C . SER A 1 91 ? 11.256 -7.790 -0.529 1.00 57.62 91 SER A C 1
ATOM 669 O O . SER A 1 91 ? 10.116 -7.368 -0.709 1.00 57.62 91 SER A O 1
ATOM 671 N N . PHE A 1 92 ? 11.885 -8.518 -1.458 1.00 65.62 92 PHE A N 1
ATOM 672 C CA . PHE A 1 92 ? 11.334 -8.702 -2.799 1.00 65.62 92 PHE A CA 1
ATOM 673 C C . PHE A 1 92 ? 9.965 -9.390 -2.775 1.00 65.62 92 PHE A C 1
ATOM 675 O O . PHE A 1 92 ? 9.784 -10.441 -2.158 1.00 65.62 92 PHE A O 1
ATOM 682 N N . GLY A 1 93 ? 8.989 -8.781 -3.454 1.00 65.44 93 GLY A N 1
ATOM 683 C CA . GLY A 1 93 ? 7.620 -9.288 -3.508 1.00 65.44 93 GLY A CA 1
ATOM 684 C C . GLY A 1 93 ? 6.870 -9.197 -2.177 1.00 65.44 93 GLY A C 1
ATOM 685 O O . GLY A 1 93 ? 5.737 -9.675 -2.091 1.00 65.44 93 GLY A O 1
ATOM 686 N N . ARG A 1 94 ? 7.450 -8.574 -1.137 1.00 83.12 94 ARG A N 1
ATOM 687 C CA . ARG A 1 94 ? 6.713 -8.304 0.094 1.00 83.12 94 ARG A CA 1
ATOM 688 C C . ARG A 1 94 ? 5.549 -7.376 -0.198 1.00 83.12 94 ARG A C 1
ATOM 690 O O . ARG A 1 94 ? 5.626 -6.433 -0.988 1.00 83.12 94 ARG A O 1
ATOM 697 N N . THR A 1 95 ? 4.468 -7.632 0.518 1.00 88.50 95 THR A N 1
ATOM 698 C CA . THR A 1 95 ? 3.264 -6.819 0.459 1.00 88.50 95 THR A CA 1
ATOM 699 C C . THR A 1 95 ? 2.794 -6.494 1.859 1.00 88.50 95 THR A C 1
ATOM 701 O O . THR A 1 95 ? 2.840 -7.357 2.736 1.00 88.50 95 THR A O 1
ATOM 704 N N . PHE A 1 96 ? 2.256 -5.298 2.047 1.00 92.50 96 PHE A N 1
ATOM 705 C CA . PHE A 1 96 ? 1.461 -4.968 3.224 1.00 92.50 96 PHE A CA 1
ATOM 706 C C . PHE A 1 96 ? 0.284 -4.087 2.822 1.00 92.50 96 PHE A C 1
ATOM 708 O O . PHE A 1 96 ? 0.327 -3.414 1.791 1.00 92.50 96 PHE A O 1
ATOM 715 N N . ARG A 1 97 ? -0.786 -4.084 3.622 1.00 95.56 97 ARG A N 1
ATOM 716 C CA . ARG A 1 97 ? -1.850 -3.088 3.464 1.00 95.56 97 ARG A CA 1
ATOM 717 C C . ARG A 1 97 ? -1.575 -1.894 4.353 1.00 95.56 97 ARG A C 1
ATOM 719 O O . ARG A 1 97 ? -1.154 -2.058 5.486 1.00 95.56 97 ARG A O 1
ATOM 726 N N . CYS A 1 98 ? -1.846 -0.700 3.857 1.00 96.31 98 CYS A N 1
ATOM 727 C CA . CYS A 1 98 ? -1.690 0.551 4.584 1.00 96.31 98 CYS A CA 1
ATOM 728 C C . CYS A 1 98 ? -3.052 1.230 4.706 1.00 96.31 98 CYS A C 1
ATOM 730 O O . CYS A 1 98 ? -3.775 1.340 3.711 1.00 96.31 98 CYS A O 1
ATOM 732 N N . ALA A 1 99 ? -3.410 1.692 5.903 1.00 95.44 99 ALA A N 1
ATOM 733 C CA . ALA A 1 99 ? -4.535 2.606 6.048 1.00 95.44 99 ALA A CA 1
ATOM 734 C C . ALA A 1 99 ? -4.226 3.915 5.317 1.00 95.44 99 ALA A C 1
ATOM 736 O O . ALA A 1 9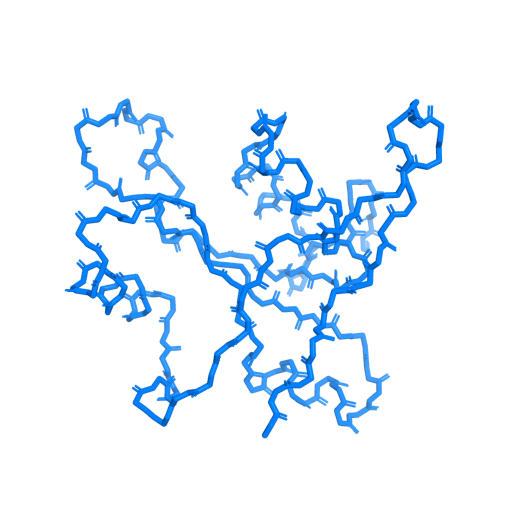9 ? -3.157 4.487 5.502 1.00 95.44 99 ALA A O 1
ATOM 737 N N . VAL A 1 100 ? -5.163 4.422 4.509 1.00 91.88 100 VAL A N 1
ATOM 738 C CA . VAL A 1 100 ? -4.905 5.597 3.651 1.00 91.88 100 VAL A CA 1
ATOM 739 C C . VAL A 1 100 ? -4.489 6.836 4.452 1.00 91.88 100 VAL A C 1
ATOM 741 O O . VAL A 1 100 ? -3.711 7.646 3.963 1.00 91.88 100 VAL A O 1
ATOM 744 N N . ARG A 1 101 ? -4.911 6.956 5.715 1.00 90.38 101 ARG A N 1
ATOM 745 C CA . ARG A 1 101 ? -4.444 8.020 6.624 1.00 90.38 101 ARG A CA 1
ATOM 746 C C . ARG A 1 101 ? -2.935 7.994 6.910 1.00 90.38 101 ARG A C 1
ATOM 748 O O . ARG A 1 101 ? -2.367 9.041 7.182 1.00 90.38 101 ARG A O 1
ATOM 755 N N . GLU A 1 102 ? -2.292 6.830 6.823 1.00 93.69 102 GLU A N 1
ATOM 756 C CA . GLU A 1 102 ? -0.845 6.668 7.022 1.00 93.69 102 GLU A CA 1
ATOM 757 C C . GLU A 1 102 ? -0.056 6.765 5.707 1.00 93.69 102 GLU A C 1
ATOM 759 O O . GLU A 1 102 ? 1.175 6.768 5.730 1.00 93.69 102 GLU A O 1
ATOM 764 N N . PHE A 1 103 ? -0.740 6.866 4.559 1.00 89.56 103 PHE A N 1
ATOM 765 C CA . PHE A 1 103 ? -0.133 6.851 3.225 1.00 89.56 103 PHE A CA 1
ATOM 766 C C . PHE A 1 103 ? 1.014 7.854 3.089 1.00 89.56 103 PHE A C 1
ATOM 768 O O . PHE A 1 103 ? 2.105 7.492 2.657 1.00 89.56 103 PHE A O 1
ATOM 775 N N . GLY A 1 104 ? 0.790 9.100 3.517 1.00 85.56 104 GLY A N 1
ATOM 776 C CA . GLY A 1 104 ? 1.802 10.150 3.438 1.00 85.56 104 GLY A CA 1
ATOM 777 C C . GLY A 1 104 ? 3.049 9.858 4.268 1.00 85.56 104 GLY A C 1
ATOM 778 O O . GLY A 1 104 ? 4.151 10.140 3.809 1.00 85.56 104 GLY A O 1
ATOM 779 N N . SER A 1 105 ? 2.887 9.259 5.453 1.00 89.81 105 SER A N 1
ATOM 780 C CA . SER A 1 105 ? 3.997 8.866 6.331 1.00 89.81 105 SER A CA 1
ATOM 781 C C . SER A 1 105 ? 4.830 7.740 5.720 1.00 89.81 105 SER A C 1
ATOM 783 O O . SER A 1 105 ? 6.058 7.805 5.723 1.00 89.81 105 SER A O 1
ATOM 785 N N . VAL A 1 106 ? 4.172 6.728 5.149 1.00 91.25 106 VAL A N 1
ATOM 786 C CA . VAL A 1 106 ? 4.856 5.628 4.457 1.00 91.25 106 VAL A CA 1
ATOM 787 C C . VAL A 1 106 ? 5.627 6.155 3.243 1.00 91.25 106 VAL A C 1
ATOM 789 O O . VAL A 1 106 ? 6.824 5.907 3.125 1.00 91.25 106 VAL A O 1
ATOM 792 N N . GLU A 1 107 ? 4.967 6.924 2.372 1.00 88.69 107 GLU A N 1
ATOM 793 C CA . GLU A 1 107 ? 5.584 7.507 1.172 1.00 88.69 107 GLU A CA 1
ATOM 794 C C . GLU A 1 107 ? 6.787 8.389 1.506 1.00 88.69 107 GLU A C 1
ATOM 796 O O . GLU A 1 107 ? 7.860 8.188 0.944 1.00 88.69 107 GLU A O 1
ATOM 801 N N . SER A 1 108 ? 6.654 9.318 2.459 1.00 86.94 108 SER A N 1
ATOM 802 C CA . SER A 1 108 ? 7.746 10.237 2.790 1.00 86.94 108 SER A CA 1
ATOM 803 C C . SER A 1 108 ? 8.980 9.505 3.319 1.00 86.94 108 SER A C 1
ATOM 805 O O . SER A 1 108 ? 10.095 9.829 2.916 1.00 86.94 108 SER A O 1
ATOM 807 N N . ASN A 1 109 ? 8.794 8.491 4.169 1.00 90.75 109 ASN A N 1
ATOM 808 C CA . ASN A 1 109 ? 9.892 7.702 4.723 1.00 90.75 109 ASN A CA 1
ATOM 809 C C . ASN A 1 109 ? 10.578 6.833 3.663 1.00 90.75 109 ASN A C 1
ATOM 811 O O . ASN A 1 109 ? 11.810 6.794 3.634 1.00 90.75 109 ASN A O 1
ATOM 815 N N . LEU A 1 110 ? 9.806 6.172 2.791 1.00 87.19 110 LEU A N 1
ATOM 816 C CA . LEU A 1 110 ? 10.361 5.348 1.713 1.00 87.19 110 LEU A CA 1
ATOM 817 C C . LEU A 1 110 ? 11.060 6.207 0.649 1.00 87.19 110 LEU A C 1
ATOM 819 O O . LEU A 1 110 ? 12.134 5.842 0.177 1.00 87.19 110 LEU A O 1
ATOM 823 N N . ALA A 1 111 ? 10.502 7.373 0.306 1.00 82.31 111 ALA A N 1
ATOM 824 C CA . ALA A 1 111 ? 11.057 8.269 -0.709 1.00 82.31 111 ALA A CA 1
ATOM 825 C C . ALA A 1 111 ? 12.436 8.836 -0.328 1.00 82.31 111 ALA A C 1
ATOM 827 O O . ALA A 1 111 ? 13.263 9.076 -1.209 1.00 82.31 111 ALA A O 1
ATOM 828 N N . ILE A 1 112 ? 12.695 9.042 0.968 1.00 82.56 112 ILE A N 1
ATOM 829 C CA . ILE A 1 112 ? 13.986 9.544 1.473 1.00 82.56 112 ILE A CA 1
ATOM 830 C C . ILE A 1 112 ? 14.876 8.443 2.064 1.00 82.56 112 ILE A C 1
ATOM 832 O O . ILE A 1 112 ? 15.942 8.754 2.594 1.00 82.56 112 ILE A O 1
ATOM 836 N N . ALA A 1 113 ? 14.442 7.179 1.994 1.00 83.62 113 ALA A N 1
ATOM 837 C CA . ALA A 1 113 ? 15.107 6.031 2.610 1.00 83.62 113 ALA A CA 1
ATOM 838 C C . ALA A 1 113 ? 15.388 6.211 4.120 1.00 83.62 113 ALA A C 1
ATOM 840 O O . ALA A 1 113 ? 16.429 5.790 4.622 1.00 83.62 113 ALA A O 1
ATOM 841 N N . ASN A 1 114 ? 14.471 6.856 4.853 1.00 86.44 114 ASN A N 1
ATOM 842 C CA . ASN A 1 114 ? 14.559 6.949 6.317 1.00 86.44 114 ASN A CA 1
ATOM 843 C C . ASN A 1 114 ? 14.158 5.629 6.998 1.00 86.44 114 ASN A C 1
ATOM 845 O O . ASN A 1 114 ? 14.664 5.315 8.072 1.00 86.44 114 ASN A O 1
ATOM 849 N N . MET A 1 115 ? 13.257 4.868 6.370 1.00 89.50 115 MET A N 1
ATOM 850 C CA . MET A 1 115 ? 12.852 3.521 6.782 1.00 89.50 115 MET A CA 1
ATOM 851 C C . MET A 1 115 ? 12.770 2.605 5.561 1.00 89.50 115 MET A C 1
ATOM 853 O O . MET A 1 115 ? 12.536 3.082 4.448 1.00 89.50 115 MET A O 1
ATOM 857 N N . ASP A 1 116 ? 12.921 1.301 5.784 1.00 86.62 116 ASP A N 1
ATOM 858 C CA . ASP A 1 116 ? 12.830 0.287 4.737 1.00 86.62 116 ASP A CA 1
ATOM 859 C C . ASP A 1 116 ? 11.388 -0.216 4.575 1.00 86.62 116 ASP A C 1
ATOM 861 O O . ASP A 1 116 ? 10.581 -0.192 5.507 1.00 86.62 116 ASP A O 1
ATOM 865 N N . PHE A 1 117 ? 11.065 -0.779 3.407 1.00 88.50 117 PHE A N 1
ATOM 866 C CA . PHE A 1 117 ? 9.751 -1.384 3.141 1.00 88.50 117 PHE A CA 1
ATOM 867 C C . PHE A 1 117 ? 9.364 -2.437 4.195 1.00 88.50 117 PHE A C 1
ATOM 869 O O . PHE A 1 117 ? 8.219 -2.490 4.654 1.00 88.50 117 PHE A O 1
ATOM 876 N N . ARG A 1 118 ? 10.334 -3.257 4.625 1.00 87.50 118 ARG A N 1
ATOM 877 C CA . ARG A 1 118 ? 10.133 -4.285 5.656 1.00 87.50 118 ARG A CA 1
ATOM 878 C C . ARG A 1 118 ? 9.708 -3.713 7.005 1.00 87.50 118 ARG A C 1
ATOM 880 O O . ARG A 1 118 ? 8.924 -4.362 7.688 1.00 87.50 118 ARG A O 1
ATOM 887 N N . ASP A 1 119 ? 10.155 -2.508 7.358 1.00 90.75 119 ASP A N 1
ATOM 888 C CA . ASP A 1 119 ? 9.824 -1.913 8.651 1.00 90.75 119 ASP A CA 1
ATOM 889 C C . ASP A 1 119 ? 8.316 -1.657 8.751 1.00 90.75 119 ASP A C 1
ATOM 891 O O . ASP A 1 119 ? 7.718 -1.856 9.806 1.00 90.75 119 ASP A O 1
ATOM 895 N N . PHE A 1 120 ? 7.671 -1.294 7.642 1.00 93.62 120 PHE A N 1
ATOM 896 C CA . PHE A 1 120 ? 6.216 -1.160 7.568 1.00 93.62 120 PHE A CA 1
ATOM 897 C C . PHE A 1 120 ? 5.519 -2.519 7.497 1.00 93.62 120 PHE A C 1
ATOM 899 O O . PHE A 1 120 ? 4.544 -2.750 8.214 1.00 93.62 120 PHE A O 1
ATOM 906 N N . ALA A 1 121 ? 6.033 -3.429 6.665 1.00 91.12 121 ALA A N 1
ATOM 907 C CA . ALA A 1 121 ? 5.438 -4.749 6.472 1.00 91.12 121 ALA A CA 1
ATOM 908 C C . ALA A 1 121 ? 5.429 -5.601 7.753 1.00 91.12 121 ALA A C 1
ATOM 910 O O . ALA A 1 121 ? 4.465 -6.322 7.999 1.00 91.12 121 ALA A O 1
ATOM 911 N N . ASP A 1 122 ? 6.460 -5.483 8.591 1.00 91.19 122 ASP A N 1
ATOM 912 C CA . ASP A 1 122 ? 6.576 -6.220 9.853 1.00 91.19 122 ASP A CA 1
ATOM 913 C C . ASP A 1 122 ? 5.785 -5.568 11.007 1.00 91.19 122 ASP A C 1
ATOM 915 O O . ASP A 1 122 ? 5.610 -6.185 12.056 1.00 91.19 122 ASP A O 1
ATOM 919 N N . ASN A 1 123 ? 5.274 -4.343 10.825 1.00 94.44 123 ASN A N 1
ATOM 920 C CA . ASN A 1 123 ? 4.508 -3.589 11.832 1.00 94.44 123 ASN A CA 1
ATOM 921 C C . ASN A 1 123 ? 3.014 -3.460 11.484 1.00 94.44 123 ASN A C 1
ATOM 923 O O . ASN A 1 123 ? 2.330 -2.529 11.921 1.00 94.44 123 ASN A O 1
ATOM 927 N N . VAL A 1 124 ? 2.485 -4.393 10.694 1.00 95.06 124 VAL A N 1
ATOM 928 C CA . VAL A 1 124 ? 1.042 -4.505 10.460 1.00 95.06 124 VAL A CA 1
ATOM 929 C C . VAL A 1 124 ? 0.316 -5.050 11.693 1.00 95.06 124 VAL A C 1
ATOM 931 O O . VAL A 1 124 ? 0.872 -5.804 12.492 1.00 95.06 124 VAL A O 1
ATOM 934 N N . GLN A 1 125 ? -0.957 -4.691 11.844 1.00 93.88 125 GLN A N 1
ATOM 935 C CA . GLN A 1 125 ? -1.821 -5.277 12.866 1.00 93.88 125 GLN A CA 1
ATOM 936 C C . GLN A 1 125 ? -2.262 -6.703 12.490 1.00 93.88 125 GLN A C 1
ATOM 938 O O . GLN A 1 125 ? -1.910 -7.233 11.436 1.00 93.88 125 GLN A O 1
ATOM 943 N N . SER A 1 126 ? -3.058 -7.342 13.354 1.00 92.75 126 SER A N 1
ATOM 944 C CA . SER A 1 126 ? -3.513 -8.732 13.180 1.00 92.75 126 SER A CA 1
ATOM 945 C C . SER A 1 126 ? -4.323 -8.980 11.901 1.00 92.75 126 SER A C 1
ATOM 947 O O . SER A 1 126 ? -4.386 -10.114 11.431 1.00 92.75 126 SER A O 1
ATOM 949 N N . ASP A 1 127 ? -4.914 -7.938 11.316 1.00 91.69 127 ASP A N 1
ATOM 950 C CA . ASP A 1 127 ? -5.638 -7.981 10.042 1.00 91.69 127 ASP A CA 1
ATOM 951 C C . ASP A 1 127 ? -4.750 -7.692 8.814 1.00 91.69 127 ASP A C 1
ATOM 953 O O . ASP A 1 127 ? -5.254 -7.585 7.691 1.00 91.69 127 ASP A O 1
ATOM 957 N N . GLY A 1 128 ? -3.436 -7.558 9.022 1.00 91.81 128 GLY A N 1
ATOM 958 C CA . GLY A 1 128 ? -2.450 -7.295 7.978 1.00 91.81 128 GLY A CA 1
ATOM 959 C C . GLY A 1 128 ? -2.391 -5.839 7.509 1.00 91.81 128 GLY A C 1
ATOM 960 O O . GLY A 1 128 ? -1.800 -5.573 6.461 1.00 91.81 128 GLY A O 1
ATOM 961 N N . VAL A 1 129 ? -2.997 -4.898 8.248 1.00 96.06 129 VAL A N 1
ATOM 962 C CA . VAL A 1 129 ? -2.995 -3.469 7.906 1.00 96.06 129 VAL A CA 1
ATOM 963 C C . VAL A 1 129 ? -2.048 -2.683 8.818 1.00 96.06 129 VAL A C 1
ATOM 965 O O . VAL A 1 129 ? -2.150 -2.714 10.044 1.00 96.06 129 VAL A O 1
ATOM 968 N N . PHE A 1 130 ? -1.141 -1.927 8.210 1.00 96.50 130 PHE A N 1
ATOM 969 C CA . PHE A 1 130 ? -0.322 -0.915 8.856 1.00 96.50 130 PHE A CA 1
ATOM 970 C C . PHE A 1 130 ? -1.178 0.313 9.184 1.00 96.50 130 PHE A C 1
ATOM 972 O O . PHE A 1 130 ? -1.807 0.912 8.305 1.00 96.50 130 PHE A O 1
ATOM 979 N N . ARG A 1 131 ? -1.195 0.681 10.467 1.00 95.00 131 ARG A N 1
ATOM 980 C CA . ARG A 1 131 ? -1.991 1.785 11.029 1.00 95.00 131 ARG A CA 1
ATOM 981 C C . ARG A 1 131 ? -1.145 2.801 11.803 1.00 95.00 131 ARG A C 1
ATOM 983 O O . ARG A 1 131 ? -1.710 3.563 12.586 1.00 95.00 131 ARG A O 1
ATOM 990 N N . GLY A 1 132 ? 0.168 2.798 11.577 1.00 92.88 132 GLY A N 1
ATOM 991 C CA . GLY A 1 132 ? 1.146 3.610 12.297 1.00 92.88 132 GLY A CA 1
ATOM 992 C C . GLY A 1 132 ? 1.919 2.798 13.338 1.00 92.88 132 GLY A C 1
ATOM 993 O O . GLY A 1 132 ? 1.427 1.807 13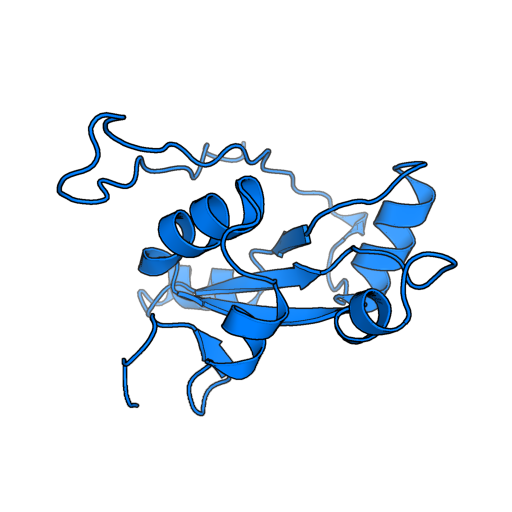.883 1.00 92.88 132 GLY A O 1
ATOM 994 N N . PHE A 1 133 ? 3.146 3.228 13.633 1.00 87.94 133 PHE A N 1
ATOM 995 C CA . PHE A 1 133 ? 3.976 2.601 14.661 1.00 87.94 133 PHE A CA 1
ATOM 996 C C . PHE A 1 133 ? 3.377 2.844 16.054 1.00 87.94 133 PHE A C 1
ATOM 998 O O . PHE A 1 133 ? 3.079 3.977 16.424 1.00 87.94 133 PHE A O 1
ATOM 1005 N N . GLY A 1 134 ? 3.193 1.775 16.835 1.00 77.75 134 GLY A N 1
ATOM 1006 C CA . GLY A 1 134 ? 2.620 1.853 18.186 1.00 77.75 134 GLY A CA 1
ATOM 1007 C C . GLY A 1 134 ? 1.087 1.862 18.251 1.00 77.75 134 GLY A C 1
ATOM 1008 O O . GLY A 1 134 ? 0.532 1.914 19.347 1.00 77.75 134 GLY A O 1
ATOM 1009 N N . ALA A 1 135 ? 0.391 1.752 17.116 1.00 63.69 135 ALA A N 1
ATOM 1010 C CA . ALA A 1 135 ? -1.039 1.465 17.098 1.00 63.69 135 ALA A CA 1
ATOM 1011 C C . ALA A 1 135 ? -1.262 -0.022 17.437 1.00 63.69 135 ALA A C 1
ATOM 1013 O O . ALA A 1 135 ? -1.261 -0.875 16.551 1.00 63.69 135 ALA A O 1
ATOM 1014 N N . SER A 1 136 ? -1.419 -0.361 18.717 1.00 52.84 136 SER A N 1
ATOM 1015 C CA . SER A 1 136 ? -1.836 -1.709 19.131 1.00 52.84 136 SER A CA 1
ATOM 1016 C C . SER A 1 136 ? -3.299 -1.947 18.743 1.00 52.84 136 SER A C 1
ATOM 1018 O O . SER A 1 136 ? -4.153 -1.126 19.084 1.00 52.84 136 SER A O 1
ATOM 1020 N N . GLY A 1 137 ? -3.560 -3.038 18.014 1.00 48.31 137 GLY A N 1
ATOM 1021 C CA . GLY A 1 137 ? -4.910 -3.551 17.747 1.00 48.31 137 GLY A CA 1
ATOM 1022 C C . GLY A 1 137 ? -5.542 -4.221 18.960 1.00 48.31 137 GLY A C 1
ATOM 1023 O O . GLY A 1 137 ? -4.781 -4.654 19.856 1.00 48.31 137 GLY A O 1
#

Foldseek 3Di:
DDPDPWDWDAPPDDPPGTDTFDDDDDDDPVCAPPDLVRCLVVCVVVPVDDDFKDKACHPVQVVCVVVVHQRKIKIFGNQDPDDPDPVSNVRHRQMAIERVVCVRVVRVCRVVVVDDPVVQQVCAAPVRYRPDPPPHD